Protein AF-A0A2N7XTY1-F1 (afdb_monomer)

Mean predicted aligned error: 11.98 Å

Radius of gyration: 26.66 Å; Cα contacts (8 Å, |Δi|>4): 65; chains: 1; bounding box: 52×33×73 Å

Sequence (93 aa):
ARTLQGRPVWQRAIVVAAGPITNFVVAVVILAAFAMAYGVDRTPSIVGGVSPGSTAAAIGLQTGDRITAIDGRTINTFEDVYEYAVLRPGYPV

pLDDT: mean 80.01, std 11.0, range [48.72, 96.75]

Foldseek 3Di:
DPDPVPDDPVVVVVVVVVVVVVVVVVVVVVVVVCCVVVPDDAAFQFACDDDPPAPCVVVPNDGGDGDQDDPPHGDGGVVSVVVVPVVDPPDRD

Nearest PDB structures (foldseek):
  6al0-assembly1_A  TM=9.045E-01  e=6.273E-03  Aquifex aeolicus VF5
  3wkm-assembly1_A  TM=8.768E-01  e=7.794E-03  Aquifex aeolicus VF5
  7xft-assembly1_A-2  TM=8.617E-01  e=1.293E-02  Pseudomonas aeruginosa PAO1
  6icc-assembly1_A  TM=9.344E-01  e=3.082E-02  Aquifex aeolicus VF5
  2zpl-assembly4_C  TM=8.432E-01  e=2.701E-01  Escherichia coli K-12

Solvent-accessible surface area (backbone atoms only — not comparable to full-atom values): 5788 Å² total; per-residue (Å²): 134,90,70,74,81,88,59,64,68,70,68,55,48,55,64,62,45,48,57,62,52,48,54,53,52,50,50,52,52,52,53,49,49,50,42,69,74,72,47,76,94,66,59,64,28,52,37,87,67,64,59,87,90,34,71,50,41,75,75,65,57,51,64,69,43,69,54,56,58,57,98,87,41,80,30,78,28,40,65,52,52,51,55,55,48,66,78,38,80,89,62,92,122

Secondary structure (DSSP, 8-state):
---GGGS-HHHHHHHHHHHHHHHHHHHHHHHHHHHHHH-------B-----TTSHHHHTT--TT-B--EETTEE--SHHHHHHHHHTSTTS--

Structure (mmCIF, N/CA/C/O backbone):
data_AF-A0A2N7XTY1-F1
#
_entry.id   AF-A0A2N7XTY1-F1
#
loop_
_atom_site.group_PDB
_atom_site.id
_atom_site.type_symbol
_atom_site.label_atom_id
_atom_site.label_alt_id
_atom_site.label_comp_id
_atom_site.label_asym_id
_atom_site.label_entity_id
_atom_site.label_seq_id
_atom_site.pdbx_PDB_ins_code
_atom_site.Cartn_x
_atom_site.Cartn_y
_atom_site.Cartn_z
_atom_site.occupancy
_atom_site.B_iso_or_equiv
_atom_site.auth_seq_id
_atom_site.auth_comp_id
_atom_site.auth_asym_id
_atom_site.auth_atom_id
_atom_site.pdbx_PDB_model_num
ATOM 1 N N . ALA A 1 1 ? -24.288 12.063 49.638 1.00 48.72 1 ALA A N 1
ATOM 2 C CA . ALA A 1 1 ? -23.591 11.317 48.569 1.00 48.72 1 ALA A CA 1
ATOM 3 C C . ALA A 1 1 ? -24.556 10.297 47.970 1.00 48.72 1 ALA A C 1
ATOM 5 O O . ALA A 1 1 ? -25.022 9.429 48.695 1.00 48.72 1 ALA A O 1
ATOM 6 N N . ARG A 1 2 ? -24.943 10.435 46.695 1.00 53.03 2 ARG A N 1
ATOM 7 C CA . ARG A 1 2 ? -25.879 9.504 46.040 1.00 53.03 2 ARG A CA 1
ATOM 8 C C . ARG A 1 2 ? -25.060 8.322 45.523 1.00 53.03 2 ARG A C 1
ATOM 10 O O . ARG A 1 2 ? -24.464 8.401 44.454 1.00 53.03 2 ARG A O 1
ATOM 17 N N . THR A 1 3 ? -24.924 7.288 46.350 1.00 54.28 3 THR A N 1
ATOM 18 C CA . THR A 1 3 ? -24.156 6.086 46.018 1.00 54.28 3 THR A CA 1
ATOM 19 C C . THR A 1 3 ? -24.793 5.409 44.808 1.00 54.28 3 THR A C 1
ATOM 21 O O . THR A 1 3 ? -26.009 5.257 44.709 1.00 54.28 3 THR A O 1
ATOM 24 N N . LEU A 1 4 ? -23.963 5.015 43.847 1.00 57.12 4 LEU A N 1
ATOM 25 C CA . LEU A 1 4 ? -24.381 4.451 42.563 1.00 57.12 4 LEU A CA 1
ATOM 26 C C . LEU A 1 4 ? -25.098 3.091 42.685 1.00 57.12 4 LEU A C 1
ATOM 28 O O . LEU A 1 4 ? -25.400 2.502 41.658 1.00 57.12 4 LEU A O 1
ATOM 32 N N . GLN A 1 5 ? -25.380 2.585 43.893 1.00 60.00 5 GLN A N 1
ATOM 33 C CA . GLN A 1 5 ? -25.811 1.212 44.184 1.00 60.00 5 GLN A CA 1
ATOM 34 C C . GLN A 1 5 ? -27.144 0.781 43.542 1.00 60.00 5 GLN A C 1
ATOM 36 O O . GLN A 1 5 ? -27.311 -0.411 43.320 1.00 60.00 5 GLN A O 1
ATOM 41 N N . GLY A 1 6 ? -28.042 1.701 43.167 1.00 58.69 6 GLY A N 1
ATOM 42 C CA . GLY A 1 6 ? -29.374 1.364 42.627 1.00 58.69 6 GLY A CA 1
ATOM 43 C C . GLY A 1 6 ? -29.496 1.231 41.100 1.00 58.69 6 GLY A C 1
ATOM 44 O O . GLY A 1 6 ? -30.593 0.996 40.605 1.00 58.69 6 GLY A O 1
ATOM 45 N N . ARG A 1 7 ? -28.417 1.428 40.328 1.00 54.38 7 ARG A N 1
ATOM 46 C CA . ARG A 1 7 ? -28.462 1.413 38.849 1.00 54.38 7 ARG A CA 1
ATOM 47 C C . ARG A 1 7 ? -27.985 0.075 38.266 1.00 54.38 7 ARG A C 1
ATOM 49 O O . ARG A 1 7 ? -26.975 -0.439 38.764 1.00 54.38 7 ARG A O 1
ATOM 56 N N . PRO A 1 8 ? -28.643 -0.450 37.211 1.00 71.12 8 PRO A N 1
ATOM 57 C CA . PRO A 1 8 ? -28.336 -1.757 36.638 1.00 71.12 8 PRO A CA 1
ATOM 58 C C . PRO A 1 8 ? -26.913 -1.794 36.061 1.00 71.12 8 PRO A C 1
ATOM 60 O O . PRO A 1 8 ? -26.430 -0.819 35.484 1.00 71.12 8 PRO A O 1
ATOM 63 N N . VAL A 1 9 ? -26.236 -2.931 36.235 1.00 71.19 9 VAL A N 1
ATOM 64 C CA . VAL A 1 9 ? -24.806 -3.150 35.928 1.00 71.19 9 VAL A CA 1
ATOM 65 C C . VAL A 1 9 ? -24.408 -2.759 34.501 1.00 71.19 9 VAL A C 1
ATOM 67 O O . VAL A 1 9 ? -23.313 -2.236 34.299 1.00 71.19 9 VAL A O 1
ATOM 70 N N . TRP A 1 10 ? -25.315 -2.897 33.532 1.00 67.81 10 TRP A N 1
ATOM 71 C CA . TRP A 1 10 ? -25.070 -2.516 32.139 1.00 67.81 10 TRP A CA 1
ATOM 72 C C . TRP A 1 10 ? -24.827 -1.004 31.953 1.00 67.81 10 TRP A C 1
ATOM 74 O O . TRP A 1 10 ? -24.014 -0.617 31.119 1.00 67.81 10 TRP A O 1
ATOM 84 N N . GLN A 1 11 ? -25.441 -0.138 32.774 1.00 66.44 11 GLN A N 1
ATOM 85 C CA . GLN A 1 11 ? -25.223 1.317 32.701 1.00 66.44 11 GLN A CA 1
ATOM 86 C C . GLN A 1 11 ? -23.841 1.723 33.226 1.00 66.44 11 GLN A C 1
ATOM 88 O O . GLN A 1 11 ? -23.262 2.694 32.750 1.00 66.44 11 GLN A O 1
ATOM 93 N N . ARG A 1 12 ? -23.287 0.978 34.192 1.00 65.06 12 ARG A N 1
ATOM 94 C CA . ARG A 1 12 ? -21.928 1.223 34.705 1.00 65.06 12 ARG A CA 1
ATOM 95 C C . ARG A 1 12 ? -20.868 0.658 33.763 1.00 65.06 12 ARG A C 1
ATOM 97 O O . ARG A 1 12 ? -19.825 1.280 33.597 1.00 65.06 12 ARG A O 1
ATOM 104 N N . ALA A 1 13 ? -21.161 -0.465 33.106 1.00 70.44 13 ALA A N 1
ATOM 105 C CA . ALA A 1 13 ? -20.281 -1.063 32.108 1.00 70.44 13 ALA A CA 1
ATOM 106 C C . ALA A 1 13 ? -20.007 -0.114 30.928 1.00 70.44 13 ALA A C 1
ATOM 108 O O . ALA A 1 13 ? -18.860 0.003 30.519 1.00 70.44 13 ALA A O 1
ATOM 109 N N . ILE A 1 14 ? -21.011 0.629 30.443 1.00 72.81 14 ILE A N 1
ATOM 110 C CA . ILE A 1 14 ? -20.834 1.613 29.354 1.00 72.81 14 ILE A CA 1
ATOM 111 C C . ILE A 1 14 ? -19.883 2.750 29.764 1.00 72.81 14 ILE A C 1
ATOM 113 O O . ILE A 1 14 ? -19.021 3.146 28.984 1.00 72.81 14 ILE A O 1
ATOM 117 N N . VAL A 1 15 ? -19.996 3.247 31.000 1.00 67.00 15 VAL A N 1
ATOM 118 C CA . VAL A 1 15 ? -19.133 4.331 31.509 1.00 67.00 15 VAL A CA 1
ATOM 119 C C . VAL A 1 15 ? -17.693 3.852 31.710 1.00 67.00 15 VAL A C 1
ATOM 121 O O . VAL A 1 15 ? -16.758 4.586 31.413 1.00 67.00 15 VAL A O 1
ATOM 124 N N . VAL A 1 16 ? -17.495 2.613 32.169 1.00 67.25 16 VAL A N 1
ATOM 125 C CA . VAL A 1 16 ? -16.154 2.025 32.346 1.00 67.25 16 VAL A CA 1
ATOM 126 C C . VAL A 1 16 ? -15.526 1.637 31.001 1.00 67.25 16 VAL A C 1
ATOM 128 O O . VAL A 1 16 ? -14.328 1.827 30.806 1.00 67.25 16 VAL A O 1
ATOM 131 N N . ALA A 1 17 ? -16.326 1.166 30.039 1.00 71.81 17 ALA A N 1
ATOM 132 C CA . ALA A 1 17 ? -15.875 0.840 28.685 1.00 71.81 17 ALA A CA 1
ATOM 133 C C . ALA A 1 17 ? -15.510 2.080 27.851 1.00 71.81 17 ALA A C 1
ATOM 135 O O . ALA A 1 17 ? -14.765 1.959 26.878 1.00 71.81 17 ALA A O 1
ATOM 136 N N . ALA A 1 18 ? -15.968 3.273 28.248 1.00 74.56 18 ALA A N 1
ATOM 137 C CA . ALA A 1 18 ? -15.605 4.523 27.587 1.00 74.56 18 ALA A CA 1
ATOM 138 C C . ALA A 1 18 ? -14.083 4.751 27.567 1.00 74.56 18 ALA A C 1
ATOM 140 O O . ALA A 1 18 ? -13.565 5.263 26.578 1.00 74.56 18 ALA A O 1
ATOM 141 N N . GLY A 1 19 ? -13.353 4.314 28.602 1.00 77.94 19 GLY A N 1
ATOM 142 C CA . GLY A 1 19 ? -11.889 4.403 28.646 1.00 77.94 19 GLY A CA 1
ATOM 143 C C . GLY A 1 19 ? -11.214 3.583 27.536 1.00 77.94 19 GLY A C 1
ATOM 144 O O . GLY A 1 19 ? -10.588 4.171 26.651 1.00 77.94 19 GLY A O 1
ATOM 145 N N . PRO A 1 20 ? -11.371 2.244 27.523 1.00 86.88 20 PRO A N 1
ATOM 146 C CA . PRO A 1 20 ? -10.799 1.391 26.483 1.00 86.88 20 PRO A CA 1
ATOM 147 C C . PRO A 1 20 ? -11.217 1.786 25.062 1.00 86.88 20 PRO A C 1
ATOM 149 O O . PRO A 1 20 ? -10.365 1.866 24.181 1.00 86.88 20 PRO A O 1
ATOM 152 N N . ILE A 1 21 ? -12.500 2.091 24.835 1.00 89.75 21 ILE A N 1
ATOM 153 C CA . ILE A 1 21 ? -13.004 2.470 23.505 1.00 89.75 21 ILE A CA 1
ATOM 154 C C . ILE A 1 21 ? -12.347 3.766 23.024 1.00 89.75 21 ILE A C 1
ATOM 156 O O . ILE A 1 21 ? -11.908 3.831 21.879 1.00 89.75 21 ILE A O 1
ATOM 160 N N . THR A 1 22 ? -12.2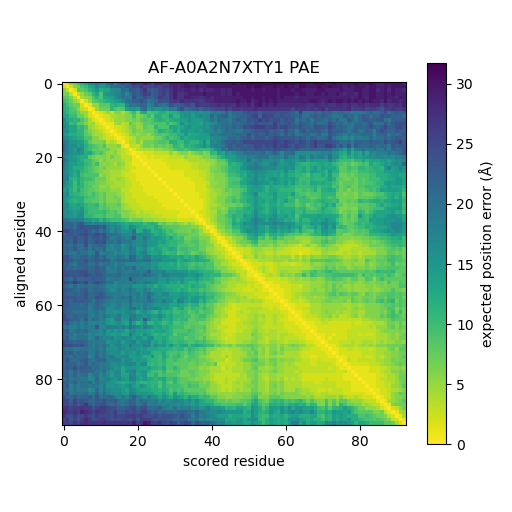15 4.774 23.893 1.00 89.25 22 THR A N 1
ATOM 161 C CA . THR A 1 22 ? -11.554 6.037 23.529 1.00 89.25 22 THR A CA 1
ATOM 162 C C . THR A 1 22 ? -10.104 5.801 23.119 1.00 89.25 22 THR A C 1
ATOM 164 O O . THR A 1 22 ? -9.665 6.356 22.117 1.00 89.25 22 THR A O 1
ATOM 167 N N . ASN A 1 23 ? -9.374 4.929 23.822 1.00 91.75 23 ASN A N 1
ATOM 168 C CA . ASN A 1 23 ? -8.001 4.589 23.451 1.00 91.75 23 ASN A CA 1
ATOM 169 C C . ASN A 1 23 ? -7.916 3.957 22.050 1.00 91.75 23 ASN A C 1
ATOM 171 O O . ASN A 1 23 ? -7.066 4.346 21.253 1.00 91.75 23 ASN A O 1
ATOM 175 N N . PHE A 1 24 ? -8.824 3.033 21.720 1.00 93.50 24 PHE A N 1
ATOM 176 C CA . PHE A 1 24 ? -8.886 2.443 20.378 1.00 93.50 24 PHE A CA 1
ATOM 177 C C . PHE A 1 24 ? -9.232 3.475 19.302 1.00 93.50 24 PHE A C 1
ATOM 179 O O . PHE A 1 24 ? -8.588 3.500 18.256 1.00 93.50 24 PHE A O 1
ATOM 186 N N . VAL A 1 25 ? -10.209 4.348 19.559 1.00 95.75 25 VAL A N 1
ATOM 187 C CA . VAL A 1 25 ? -10.595 5.406 18.615 1.00 95.75 25 VAL A CA 1
ATOM 188 C C . VAL A 1 25 ? -9.427 6.357 18.368 1.00 95.75 25 VAL A C 1
ATOM 190 O O . VAL A 1 25 ? -9.096 6.631 17.218 1.00 95.75 25 VAL A O 1
ATOM 193 N N . VAL A 1 26 ? -8.760 6.815 19.430 1.00 95.31 26 VAL A N 1
ATOM 194 C CA . VAL A 1 26 ? -7.583 7.686 19.321 1.00 95.31 26 VAL A CA 1
ATOM 195 C C . VAL A 1 26 ? -6.466 6.990 18.543 1.00 95.31 26 VAL A C 1
ATOM 197 O O . VAL A 1 26 ? -5.898 7.600 17.643 1.00 95.31 26 VAL A O 1
ATOM 200 N N . ALA A 1 27 ? -6.189 5.713 18.816 1.00 95.19 27 ALA A N 1
ATOM 201 C CA . ALA A 1 27 ? -5.178 4.951 18.086 1.00 95.19 27 ALA A CA 1
ATOM 202 C C . ALA A 1 27 ? -5.489 4.856 16.582 1.00 95.19 27 ALA A C 1
ATOM 204 O O . ALA A 1 27 ? -4.607 5.117 15.767 1.00 95.19 27 ALA A O 1
ATOM 205 N N . VAL A 1 28 ? -6.738 4.546 16.209 1.00 95.88 28 VAL A N 1
ATOM 206 C CA . VAL A 1 28 ? -7.173 4.491 14.802 1.00 95.88 28 VAL A CA 1
ATOM 207 C C . VAL A 1 28 ? -7.032 5.853 14.129 1.00 95.88 28 VAL A C 1
ATOM 209 O O . VAL A 1 28 ? -6.524 5.928 13.014 1.00 95.88 28 VAL A O 1
ATOM 212 N N . VAL A 1 29 ? -7.439 6.931 14.804 1.00 96.75 29 VAL A N 1
ATOM 213 C CA . VAL A 1 29 ? -7.332 8.295 14.269 1.00 96.75 29 VAL A CA 1
ATOM 214 C C . VAL A 1 29 ? -5.873 8.695 14.066 1.00 96.75 29 VAL A C 1
ATOM 216 O O . VAL A 1 29 ? -5.541 9.220 13.008 1.00 96.75 29 VAL A O 1
ATOM 219 N N . ILE A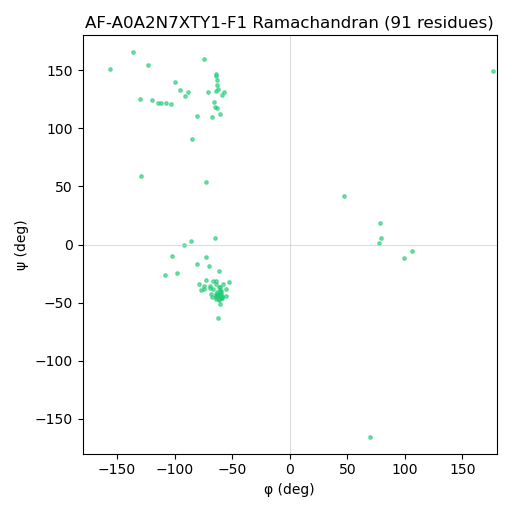 1 30 ? -4.997 8.420 15.037 1.00 95.31 30 ILE A N 1
ATOM 220 C CA . ILE A 1 30 ? -3.562 8.706 14.918 1.00 95.31 30 ILE A CA 1
ATOM 221 C C . ILE A 1 30 ? -2.974 7.924 13.740 1.00 95.31 30 ILE A C 1
ATOM 223 O O . ILE A 1 30 ? -2.364 8.528 12.864 1.00 95.31 30 ILE A O 1
ATOM 227 N N . LEU A 1 31 ? -3.202 6.610 13.664 1.00 93.25 31 LEU A N 1
ATOM 228 C CA . LEU A 1 31 ? -2.705 5.779 12.560 1.00 93.25 31 LEU A CA 1
ATOM 229 C C . LEU A 1 31 ? -3.213 6.257 11.195 1.00 93.25 31 LEU A C 1
ATOM 231 O O . LEU A 1 31 ? -2.421 6.388 10.266 1.00 93.25 31 LEU A O 1
ATOM 235 N N . ALA A 1 32 ? -4.507 6.562 11.076 1.00 92.00 32 ALA A N 1
ATOM 236 C CA . ALA A 1 32 ? -5.090 7.065 9.836 1.00 92.00 32 ALA A CA 1
ATOM 237 C C . ALA A 1 32 ? -4.512 8.432 9.444 1.00 92.00 32 ALA A C 1
ATOM 239 O O . ALA A 1 32 ? -4.192 8.651 8.278 1.00 92.00 32 ALA A O 1
ATOM 240 N N . ALA A 1 33 ? -4.340 9.342 10.407 1.00 93.38 33 ALA A N 1
ATOM 241 C CA . ALA A 1 33 ? -3.73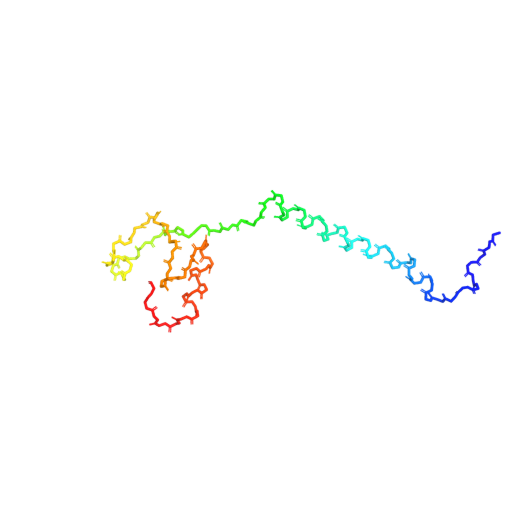8 10.649 10.169 1.00 93.38 33 ALA A CA 1
ATOM 242 C C . ALA A 1 33 ? -2.283 10.524 9.699 1.00 93.38 33 ALA A C 1
ATOM 244 O O . ALA A 1 33 ? -1.908 11.169 8.725 1.00 93.38 33 ALA A O 1
ATOM 245 N N . PHE A 1 34 ? -1.488 9.656 10.332 1.00 92.88 34 PHE A N 1
ATOM 246 C CA . PHE A 1 34 ? -0.123 9.366 9.892 1.00 92.88 34 PHE A CA 1
ATOM 247 C C . PHE A 1 34 ? -0.098 8.771 8.479 1.00 92.88 34 PHE A C 1
ATOM 249 O O . PHE A 1 34 ? 0.643 9.264 7.634 1.00 92.88 34 PHE A O 1
ATOM 256 N N . ALA A 1 35 ? -0.943 7.778 8.190 1.00 88.38 35 ALA A N 1
ATOM 257 C CA . ALA A 1 35 ? -1.022 7.166 6.864 1.00 88.38 35 ALA A CA 1
ATOM 258 C C . ALA A 1 35 ? -1.440 8.167 5.771 1.00 88.38 35 ALA A C 1
ATOM 260 O O . ALA A 1 35 ? -0.935 8.106 4.655 1.00 88.38 35 ALA A O 1
ATOM 261 N N . MET A 1 36 ? -2.336 9.110 6.079 1.00 87.62 36 MET A N 1
ATOM 262 C CA . MET A 1 36 ? -2.726 10.168 5.140 1.00 87.62 36 MET A CA 1
ATOM 263 C C . MET A 1 36 ? -1.645 11.243 4.973 1.00 87.62 36 MET A C 1
ATOM 265 O O . MET A 1 36 ? -1.456 11.737 3.866 1.00 87.62 36 MET A O 1
ATOM 269 N N . ALA A 1 37 ? -0.950 11.618 6.050 1.00 89.25 37 ALA A N 1
ATOM 270 C CA . ALA A 1 37 ? 0.048 12.686 6.028 1.00 89.25 37 ALA A CA 1
ATOM 271 C C . ALA A 1 37 ? 1.379 12.253 5.396 1.00 89.25 37 ALA A C 1
ATOM 273 O O . ALA A 1 37 ? 1.990 13.030 4.667 1.00 89.25 37 ALA A O 1
ATOM 274 N N . TYR A 1 38 ? 1.823 11.026 5.673 1.00 84.81 38 TYR A N 1
ATOM 275 C CA . TYR A 1 38 ? 3.100 10.490 5.193 1.00 84.81 38 TYR A CA 1
ATOM 276 C C . TYR A 1 38 ? 2.941 9.531 4.009 1.00 84.81 38 TYR A C 1
ATOM 278 O O . TYR A 1 38 ? 3.926 9.181 3.366 1.00 84.81 38 TYR A O 1
ATOM 286 N N . GLY A 1 39 ? 1.708 9.143 3.680 1.00 75.94 39 GLY A N 1
ATOM 287 C CA . GLY A 1 39 ? 1.441 8.158 2.643 1.00 75.94 39 GLY A CA 1
ATOM 288 C C . GLY A 1 39 ? 1.880 6.752 3.052 1.00 75.94 39 GLY A C 1
ATOM 289 O O . GLY A 1 39 ? 2.139 6.453 4.218 1.00 75.94 39 GLY A O 1
ATOM 290 N N . VAL A 1 40 ? 1.939 5.870 2.058 1.00 69.88 40 VAL A N 1
ATOM 291 C CA . VAL A 1 40 ? 2.516 4.530 2.189 1.00 69.88 40 VAL A CA 1
ATOM 292 C C . VAL A 1 40 ? 3.774 4.527 1.337 1.00 69.88 40 VAL A C 1
ATOM 294 O O . VAL A 1 40 ? 3.676 4.781 0.134 1.00 69.88 40 VAL A O 1
ATOM 297 N N . ASP A 1 41 ? 4.929 4.248 1.943 1.00 66.69 41 ASP A N 1
ATOM 298 C CA . ASP A 1 41 ? 6.171 4.054 1.198 1.00 66.69 41 ASP A CA 1
ATOM 299 C C . ASP A 1 41 ? 5.984 2.872 0.250 1.00 66.69 41 ASP A C 1
ATOM 301 O O . ASP A 1 41 ? 5.786 1.729 0.663 1.00 66.69 41 ASP A O 1
ATOM 305 N N . ARG A 1 42 ? 5.976 3.172 -1.045 1.00 71.69 42 ARG A N 1
ATOM 306 C CA . ARG A 1 42 ? 5.796 2.188 -2.105 1.00 71.69 42 ARG A CA 1
ATOM 307 C C . ARG A 1 42 ? 7.139 2.015 -2.785 1.00 71.69 42 ARG A C 1
ATOM 309 O O . ARG A 1 42 ? 7.692 2.995 -3.288 1.00 71.69 42 ARG A O 1
ATOM 316 N N . THR A 1 43 ? 7.672 0.797 -2.808 1.00 76.06 43 THR A N 1
ATOM 317 C CA . THR A 1 43 ? 8.905 0.539 -3.549 1.00 76.06 43 THR A CA 1
ATOM 318 C C . THR A 1 43 ? 8.614 0.756 -5.035 1.00 76.06 43 THR A C 1
ATOM 320 O O . THR A 1 43 ? 7.733 0.090 -5.589 1.00 76.06 43 THR A O 1
ATOM 323 N N . PRO A 1 44 ? 9.288 1.716 -5.693 1.00 75.31 44 PRO A N 1
ATOM 324 C CA . PRO A 1 44 ? 9.015 2.002 -7.091 1.00 75.31 44 PRO A CA 1
ATOM 325 C C . PRO A 1 44 ? 9.371 0.779 -7.942 1.00 75.31 44 PRO A C 1
ATOM 327 O O . PRO A 1 44 ? 10.331 0.068 -7.645 1.00 75.31 44 PRO A O 1
ATOM 330 N N . SER A 1 45 ? 8.621 0.551 -9.021 1.00 80.94 45 SER A N 1
ATOM 331 C CA . SER A 1 45 ? 8.822 -0.545 -9.980 1.00 80.94 45 SER A CA 1
ATOM 332 C C . SER A 1 45 ? 10.048 -0.323 -10.886 1.00 80.94 45 SER A C 1
ATOM 334 O O . SER A 1 45 ? 9.949 -0.317 -12.113 1.00 80.94 45 SER A O 1
ATOM 336 N N . ILE A 1 46 ? 11.212 -0.079 -10.278 1.00 84.50 46 ILE A N 1
ATOM 337 C CA . ILE A 1 46 ? 12.487 0.152 -10.963 1.00 84.50 46 ILE A CA 1
ATOM 338 C C . ILE A 1 46 ? 13.262 -1.162 -11.050 1.00 84.50 46 ILE A C 1
ATOM 340 O O . ILE A 1 46 ? 13.418 -1.876 -10.058 1.00 84.50 46 ILE A O 1
ATOM 344 N N . VAL A 1 47 ? 13.786 -1.461 -12.235 1.00 84.31 47 VAL A N 1
ATOM 345 C CA . VAL A 1 47 ? 14.624 -2.636 -12.478 1.00 84.31 47 VAL A CA 1
ATOM 346 C C . VAL A 1 47 ? 15.954 -2.470 -11.739 1.00 84.31 47 VAL A C 1
ATOM 348 O O . VAL A 1 47 ? 16.779 -1.636 -12.106 1.00 84.31 47 VAL A O 1
ATOM 351 N N . GLY A 1 48 ? 16.165 -3.267 -10.688 1.00 81.19 48 GLY A N 1
ATOM 352 C CA . GLY A 1 48 ? 17.392 -3.246 -9.878 1.00 81.19 48 GLY A CA 1
ATOM 353 C C . GLY A 1 48 ? 18.573 -4.007 -10.492 1.00 81.19 48 GLY A C 1
ATOM 354 O O . GLY A 1 48 ? 19.717 -3.796 -10.098 1.00 81.19 48 GLY A O 1
ATOM 355 N N . GLY A 1 49 ? 18.312 -4.875 -11.469 1.00 81.62 49 GLY A N 1
ATOM 356 C CA . GLY A 1 49 ? 19.332 -5.646 -12.167 1.00 81.62 49 GLY A CA 1
ATOM 357 C C . GLY A 1 49 ? 18.718 -6.616 -13.166 1.00 81.62 49 GLY A C 1
ATOM 358 O O . GLY A 1 49 ? 17.618 -7.122 -12.953 1.00 81.62 49 GLY A O 1
ATOM 359 N N . VAL A 1 50 ? 19.442 -6.884 -14.250 1.00 82.56 50 VAL A N 1
ATOM 360 C CA . VAL A 1 50 ? 19.028 -7.828 -15.292 1.00 82.56 50 VAL A CA 1
ATOM 361 C C . VAL A 1 50 ? 20.067 -8.938 -15.387 1.00 82.56 50 VAL A C 1
ATOM 363 O O . VAL A 1 50 ? 21.256 -8.675 -15.559 1.00 82.56 50 VAL A O 1
ATOM 366 N N . SER A 1 51 ? 19.623 -10.190 -15.253 1.00 82.06 51 SER A N 1
ATOM 367 C CA . SER A 1 51 ? 20.521 -11.342 -15.350 1.00 82.06 51 SER A CA 1
ATOM 368 C C . SER A 1 51 ? 20.982 -11.545 -16.803 1.00 82.06 51 SER A C 1
ATOM 370 O O . SER A 1 51 ? 20.130 -11.562 -17.704 1.00 82.06 51 SER A O 1
ATOM 372 N N . PRO A 1 52 ? 22.290 -11.725 -17.067 1.00 78.69 52 PRO A N 1
ATOM 373 C CA . PRO A 1 52 ? 22.787 -12.039 -18.403 1.00 78.69 52 PRO A CA 1
ATOM 374 C C . PRO A 1 52 ? 22.135 -13.309 -18.966 1.00 78.69 52 PRO A C 1
ATOM 376 O O . PRO A 1 52 ? 22.067 -14.333 -18.290 1.00 78.69 52 PRO A O 1
ATOM 379 N N . GLY A 1 53 ? 21.648 -13.246 -20.208 1.00 80.25 53 GLY A N 1
ATOM 380 C CA . GLY A 1 53 ? 20.968 -14.370 -20.869 1.00 80.25 53 GLY A CA 1
ATOM 381 C C . GLY A 1 53 ? 19.506 -14.588 -20.454 1.00 80.25 53 GLY A C 1
ATOM 382 O O . GLY A 1 53 ? 18.895 -15.558 -20.895 1.00 80.25 53 GLY A O 1
ATOM 383 N N . SER A 1 54 ? 18.929 -13.706 -19.631 1.00 80.75 54 SER A N 1
ATOM 384 C CA . SER A 1 54 ? 17.493 -13.725 -19.319 1.00 80.75 54 SER A CA 1
ATOM 385 C C . SER A 1 54 ? 16.635 -13.205 -20.478 1.00 80.75 54 SER A C 1
ATOM 387 O O . SER A 1 54 ? 17.106 -12.446 -21.326 1.00 80.75 54 SER A O 1
ATOM 389 N N . THR A 1 55 ? 15.343 -13.549 -20.478 1.00 80.56 55 THR A N 1
ATOM 390 C CA . THR A 1 55 ? 14.354 -12.966 -21.402 1.00 80.56 55 THR A CA 1
ATOM 391 C C . THR A 1 55 ? 14.337 -11.439 -21.303 1.00 80.56 55 THR A C 1
ATOM 393 O O . THR A 1 55 ? 14.305 -10.767 -22.329 1.00 80.56 55 THR A O 1
ATOM 396 N N . ALA A 1 56 ? 14.475 -10.894 -20.088 1.00 82.06 56 ALA A N 1
ATOM 397 C CA . ALA A 1 56 ? 14.594 -9.460 -19.83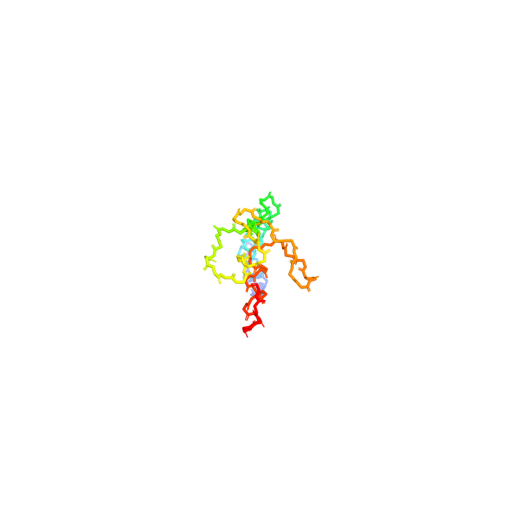6 1.00 82.06 56 ALA A CA 1
ATOM 398 C C . ALA A 1 56 ? 15.811 -8.832 -20.548 1.00 82.06 56 ALA A C 1
ATOM 400 O O . ALA A 1 56 ? 15.692 -7.776 -21.164 1.00 82.06 56 ALA A O 1
ATOM 401 N N . ALA A 1 57 ? 16.966 -9.507 -20.547 1.00 82.12 57 ALA A N 1
ATOM 402 C CA . ALA A 1 57 ? 18.132 -9.057 -21.312 1.00 82.12 57 ALA A CA 1
ATOM 403 C C . ALA A 1 57 ? 17.895 -9.140 -22.830 1.00 82.12 57 ALA A C 1
ATOM 405 O O . ALA A 1 57 ? 18.321 -8.256 -23.570 1.00 82.12 57 ALA A O 1
ATOM 406 N N . ALA A 1 58 ? 17.199 -10.182 -23.298 1.00 83.38 58 ALA A N 1
ATOM 407 C CA . ALA A 1 58 ? 16.909 -10.387 -24.718 1.00 83.38 58 ALA A CA 1
ATOM 408 C C . ALA A 1 58 ? 15.966 -9.319 -25.300 1.00 83.38 58 ALA A C 1
ATOM 410 O O . ALA A 1 58 ? 16.102 -8.961 -26.468 1.00 83.38 58 ALA A O 1
ATOM 411 N N . ILE A 1 59 ? 15.049 -8.785 -24.487 1.00 84.56 59 ILE A N 1
ATOM 412 C CA . ILE A 1 59 ? 14.164 -7.671 -24.868 1.00 84.56 59 ILE A CA 1
ATOM 413 C C . ILE A 1 59 ? 14.797 -6.290 -24.636 1.00 84.56 59 ILE A C 1
ATOM 415 O O . ILE A 1 59 ? 14.152 -5.273 -24.876 1.00 84.56 59 ILE A O 1
ATOM 419 N N . GLY A 1 60 ? 16.057 -6.244 -24.190 1.00 83.00 60 GLY A N 1
ATOM 420 C CA . GLY A 1 60 ? 16.811 -5.005 -24.005 1.00 83.00 60 GLY A CA 1
ATOM 421 C C . GLY A 1 60 ? 16.466 -4.223 -22.738 1.00 83.00 60 GLY A C 1
ATOM 422 O O . GLY A 1 60 ? 16.791 -3.041 -22.679 1.00 83.00 60 GLY A O 1
ATOM 423 N N . LEU A 1 61 ? 15.839 -4.856 -21.740 1.00 86.31 61 LEU A N 1
ATOM 424 C CA . LEU A 1 61 ? 15.561 -4.234 -20.445 1.00 86.31 61 LEU A CA 1
ATOM 425 C C . LEU A 1 61 ? 16.875 -3.877 -19.741 1.00 86.31 61 LEU A C 1
ATOM 427 O O . LEU A 1 61 ? 17.818 -4.676 -19.729 1.00 86.31 61 LEU A O 1
ATOM 431 N N . GLN A 1 62 ? 16.937 -2.696 -19.131 1.00 87.38 62 GLN A N 1
ATOM 432 C CA . GLN A 1 62 ? 18.130 -2.205 -18.449 1.00 87.38 62 GLN A CA 1
ATOM 433 C C . GLN A 1 62 ? 17.859 -1.871 -16.985 1.00 87.38 62 GLN A C 1
ATOM 435 O O . GLN A 1 62 ? 16.747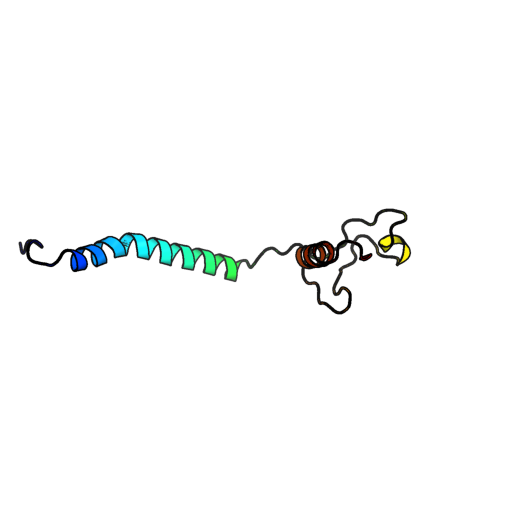 -1.543 -16.570 1.00 87.38 62 GLN A O 1
ATOM 440 N N . THR A 1 63 ? 18.916 -1.942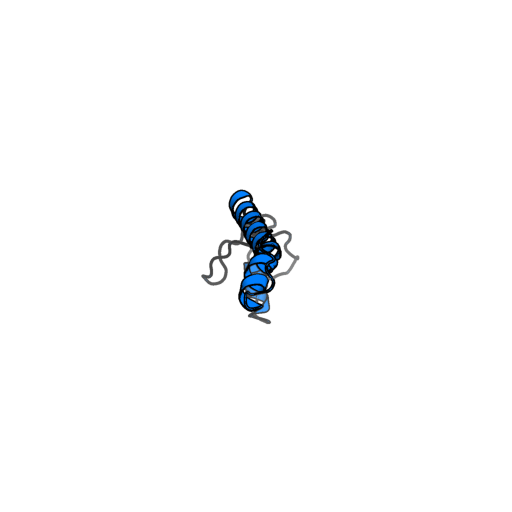 -16.176 1.00 85.69 63 THR A N 1
ATOM 441 C CA . THR A 1 63 ? 18.879 -1.453 -14.797 1.00 85.69 63 THR A CA 1
ATOM 442 C C . THR A 1 63 ? 18.534 0.034 -14.791 1.00 85.69 63 THR A C 1
ATOM 444 O O . THR A 1 63 ? 19.186 0.826 -15.467 1.00 85.69 63 THR A O 1
ATOM 447 N N . GLY A 1 64 ? 17.540 0.412 -13.993 1.00 85.00 64 GLY A N 1
ATOM 448 C CA . GLY A 1 64 ? 17.017 1.777 -13.936 1.00 85.00 64 GLY A CA 1
ATOM 449 C C . GLY A 1 64 ? 15.737 2.000 -14.742 1.00 85.00 64 GLY A C 1
ATOM 450 O O . GLY A 1 64 ? 15.076 3.016 -14.521 1.00 85.00 64 GLY A O 1
ATOM 451 N N . ASP A 1 65 ? 15.333 1.054 -15.597 1.00 86.94 65 ASP A N 1
ATOM 452 C CA . ASP A 1 65 ? 14.046 1.133 -16.289 1.00 86.94 65 ASP A CA 1
ATOM 453 C C . ASP A 1 65 ? 12.883 1.069 -15.297 1.00 86.94 65 ASP A C 1
ATOM 455 O O . ASP A 1 65 ? 12.933 0.364 -14.285 1.00 86.94 65 ASP A O 1
ATOM 459 N N . ARG A 1 66 ? 11.810 1.809 -15.598 1.00 87.75 66 ARG A N 1
ATOM 460 C CA . ARG A 1 66 ? 10.569 1.791 -14.819 1.00 87.75 66 ARG A CA 1
ATOM 461 C C . ARG A 1 66 ? 9.510 0.970 -15.538 1.00 87.75 66 ARG A C 1
ATOM 463 O O . ARG A 1 66 ? 9.079 1.330 -16.632 1.00 87.75 66 ARG A O 1
ATOM 47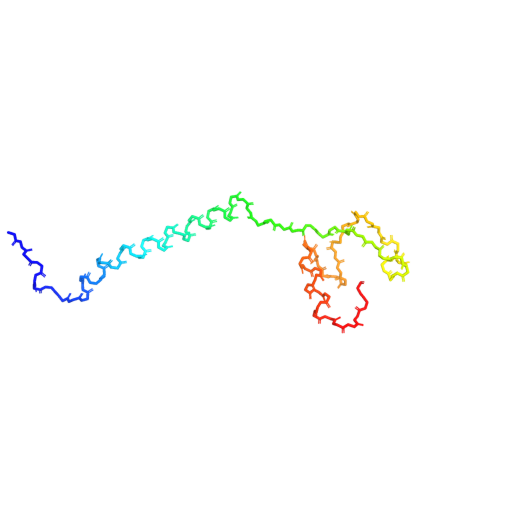0 N N . ILE A 1 67 ? 9.022 -0.066 -14.868 1.00 86.81 67 ILE A N 1
ATOM 471 C CA . ILE A 1 67 ? 7.913 -0.884 -15.353 1.00 86.81 67 ILE A CA 1
ATOM 472 C C . ILE A 1 67 ? 6.609 -0.144 -15.051 1.00 86.81 67 ILE A C 1
ATOM 474 O O . ILE A 1 67 ? 6.226 0.001 -13.890 1.00 86.81 67 ILE A O 1
ATOM 478 N N . THR A 1 68 ? 5.938 0.348 -16.091 1.00 89.12 68 THR A N 1
ATOM 479 C CA . THR A 1 68 ? 4.654 1.064 -15.976 1.00 89.12 68 THR A CA 1
ATOM 480 C C . THR A 1 68 ? 3.448 0.167 -16.249 1.00 89.12 68 THR A C 1
ATOM 482 O O . THR A 1 68 ? 2.353 0.438 -15.754 1.00 89.12 68 THR A O 1
ATOM 485 N N . ALA A 1 69 ? 3.632 -0.913 -17.014 1.00 87.62 69 ALA A N 1
ATOM 486 C CA . ALA A 1 69 ? 2.601 -1.904 -17.285 1.00 87.62 69 ALA A CA 1
ATOM 487 C C . ALA A 1 69 ? 3.199 -3.267 -17.665 1.00 87.62 69 ALA A C 1
ATOM 489 O O . ALA A 1 69 ? 4.268 -3.324 -18.270 1.00 87.62 69 ALA A O 1
ATOM 490 N N . ILE A 1 70 ? 2.474 -4.348 -17.360 1.00 86.81 70 ILE A N 1
ATOM 491 C CA . ILE A 1 70 ? 2.756 -5.714 -17.833 1.00 86.81 70 ILE A CA 1
ATOM 492 C C . ILE A 1 70 ? 1.459 -6.294 -18.410 1.00 86.81 70 ILE A C 1
ATOM 494 O O . ILE A 1 70 ? 0.427 -6.283 -17.739 1.00 86.81 70 ILE A O 1
ATOM 498 N N . ASP A 1 71 ? 1.482 -6.758 -19.664 1.00 84.69 71 ASP A N 1
ATOM 499 C CA . ASP A 1 71 ? 0.323 -7.336 -20.371 1.00 84.69 71 ASP A CA 1
ATOM 500 C C . ASP A 1 71 ? -0.970 -6.501 -20.256 1.00 84.69 71 ASP A C 1
ATOM 502 O O . ASP A 1 71 ? -2.070 -7.014 -20.033 1.00 84.69 71 ASP A O 1
ATOM 506 N N . GLY A 1 72 ? -0.834 -5.175 -20.366 1.00 84.25 72 GLY A N 1
ATOM 507 C CA . GLY A 1 72 ? -1.947 -4.224 -20.278 1.00 84.25 72 GLY A CA 1
ATOM 508 C C . GLY A 1 72 ? -2.451 -3.933 -18.859 1.00 84.25 72 GLY A C 1
ATOM 509 O O . GLY A 1 72 ? -3.381 -3.143 -18.707 1.00 84.25 72 GLY A O 1
ATOM 510 N N . ARG A 1 73 ? -1.852 -4.520 -17.814 1.00 84.94 73 ARG A N 1
ATOM 511 C CA . ARG A 1 73 ? -2.111 -4.150 -16.414 1.00 84.94 73 ARG A CA 1
ATOM 512 C C . ARG A 1 73 ? -1.139 -3.077 -15.958 1.00 84.94 73 ARG A C 1
ATOM 514 O O . ARG A 1 73 ? 0.069 -3.258 -16.073 1.00 84.94 73 ARG A O 1
ATOM 521 N N . THR A 1 74 ? -1.671 -1.988 -15.415 1.00 88.56 74 THR A N 1
ATOM 522 C CA . THR A 1 74 ? -0.876 -0.915 -14.813 1.00 88.56 74 THR A CA 1
ATOM 523 C C . THR A 1 74 ? -0.113 -1.429 -13.598 1.00 88.56 74 THR A C 1
ATOM 525 O O . THR A 1 74 ? -0.703 -2.055 -12.720 1.00 88.56 74 THR A O 1
ATOM 528 N N . ILE A 1 75 ? 1.178 -1.115 -13.549 1.00 88.62 75 ILE A N 1
ATOM 529 C CA . ILE A 1 75 ? 2.084 -1.425 -12.444 1.00 88.62 75 ILE A CA 1
ATOM 530 C C . ILE A 1 75 ? 2.514 -0.099 -11.824 1.00 88.62 75 ILE A C 1
ATOM 532 O O . ILE A 1 75 ? 3.069 0.760 -12.509 1.00 88.62 75 ILE A O 1
ATOM 536 N N . ASN A 1 76 ? 2.253 0.074 -10.531 1.00 85.44 76 ASN A N 1
ATOM 537 C CA . ASN A 1 76 ? 2.636 1.274 -9.789 1.00 85.44 76 ASN A CA 1
ATOM 538 C C . ASN A 1 76 ? 3.776 0.992 -8.809 1.00 85.44 76 ASN A C 1
ATOM 540 O O . ASN A 1 76 ? 4.528 1.906 -8.464 1.00 85.44 76 ASN A O 1
ATOM 544 N N . THR A 1 77 ? 3.904 -0.255 -8.354 1.00 86.81 77 THR A N 1
ATOM 545 C CA . THR A 1 77 ? 4.897 -0.651 -7.352 1.00 86.81 77 THR A CA 1
ATOM 546 C C . THR A 1 77 ? 5.580 -1.960 -7.710 1.00 86.81 77 THR A C 1
ATOM 548 O O . THR A 1 77 ? 5.145 -2.698 -8.593 1.00 86.81 77 THR A O 1
ATOM 551 N N . PHE A 1 78 ? 6.682 -2.248 -7.023 1.00 84.31 78 PHE A N 1
ATOM 552 C CA . PHE A 1 78 ? 7.370 -3.525 -7.158 1.00 84.31 78 PHE A CA 1
ATOM 553 C C . PHE A 1 78 ? 6.502 -4.707 -6.689 1.00 84.31 78 PHE A C 1
ATOM 555 O O . PHE A 1 78 ? 6.548 -5.781 -7.286 1.00 84.31 78 PHE A O 1
ATOM 562 N N . GLU A 1 79 ? 5.665 -4.509 -5.669 1.00 85.81 79 GLU A N 1
ATOM 563 C CA . GLU A 1 79 ? 4.713 -5.522 -5.201 1.00 85.81 79 GLU A CA 1
ATOM 564 C C . GLU A 1 79 ? 3.724 -5.925 -6.298 1.00 85.81 79 GLU A C 1
ATOM 566 O O . GLU A 1 79 ? 3.462 -7.116 -6.440 1.00 85.81 79 GLU A O 1
ATOM 571 N N . ASP A 1 80 ? 3.249 -4.981 -7.119 1.00 85.38 80 ASP A N 1
ATOM 572 C CA . ASP A 1 80 ? 2.353 -5.285 -8.244 1.00 85.38 80 ASP A CA 1
ATOM 573 C C . ASP A 1 80 ? 3.029 -6.239 -9.253 1.00 85.38 80 ASP A C 1
ATOM 575 O O . ASP A 1 80 ? 2.391 -7.139 -9.804 1.00 85.38 80 ASP A O 1
ATOM 579 N N . VAL A 1 81 ? 4.343 -6.078 -9.475 1.00 85.62 81 VAL A N 1
ATOM 580 C CA . VAL A 1 81 ? 5.144 -6.969 -10.336 1.00 85.62 81 VAL A CA 1
ATOM 581 C C . VAL A 1 81 ? 5.268 -8.358 -9.710 1.00 85.62 81 VAL A C 1
ATOM 583 O O . VAL A 1 81 ? 5.100 -9.368 -10.396 1.00 85.62 81 VAL A O 1
ATOM 586 N N . TYR A 1 82 ? 5.550 -8.421 -8.407 1.00 83.75 82 TYR A N 1
ATOM 587 C CA . TYR A 1 82 ? 5.677 -9.686 -7.685 1.00 83.75 82 TYR A CA 1
ATOM 588 C C . TYR A 1 82 ? 4.354 -10.459 -7.657 1.00 83.75 82 TYR A C 1
ATOM 590 O O . TYR A 1 82 ? 4.328 -11.649 -7.972 1.00 83.75 82 TYR A O 1
ATOM 598 N N . GLU A 1 83 ? 3.248 -9.784 -7.341 1.00 86.00 83 GLU A N 1
ATOM 599 C CA . GLU A 1 83 ? 1.908 -10.370 -7.345 1.00 86.00 83 GLU A CA 1
ATOM 600 C C . GLU A 1 83 ? 1.560 -10.922 -8.732 1.00 86.00 83 GLU A C 1
ATOM 602 O O . GLU A 1 83 ? 1.095 -12.057 -8.861 1.00 86.00 83 GLU A O 1
ATOM 607 N N . TYR A 1 84 ? 1.865 -10.157 -9.783 1.00 84.88 84 TYR A N 1
ATOM 608 C CA . TYR A 1 84 ? 1.665 -10.590 -11.158 1.00 84.88 84 TYR A CA 1
ATOM 609 C C . TYR A 1 84 ? 2.442 -11.873 -11.500 1.00 84.88 84 TYR A C 1
ATOM 611 O O . TYR A 1 84 ? 1.873 -12.802 -12.081 1.00 84.88 84 TYR A O 1
ATOM 619 N N . ALA A 1 85 ? 3.718 -11.949 -11.109 1.00 83.44 85 ALA A N 1
ATOM 620 C CA . ALA A 1 85 ? 4.579 -13.100 -11.374 1.00 83.44 85 ALA A CA 1
ATOM 621 C C . ALA A 1 85 ? 4.148 -14.352 -10.590 1.00 83.44 85 ALA A C 1
ATOM 623 O O . ALA A 1 85 ? 4.107 -15.453 -11.142 1.00 83.44 85 ALA A O 1
ATOM 624 N N . VAL A 1 86 ? 3.783 -14.197 -9.311 1.00 81.75 86 VAL A N 1
ATOM 625 C CA . VAL A 1 86 ? 3.384 -15.318 -8.442 1.00 81.75 86 VAL A CA 1
ATOM 626 C C . VAL A 1 86 ? 2.044 -15.918 -8.856 1.00 81.75 86 VAL A C 1
ATOM 628 O O . VAL A 1 86 ? 1.875 -17.133 -8.784 1.00 81.75 86 VAL A O 1
ATOM 631 N N . LEU A 1 87 ? 1.097 -15.100 -9.323 1.00 80.06 87 LEU A N 1
ATOM 632 C CA . LEU A 1 87 ? -0.205 -15.581 -9.795 1.00 80.06 87 LEU A CA 1
ATOM 633 C C . LEU A 1 87 ? -0.129 -16.297 -11.156 1.00 80.06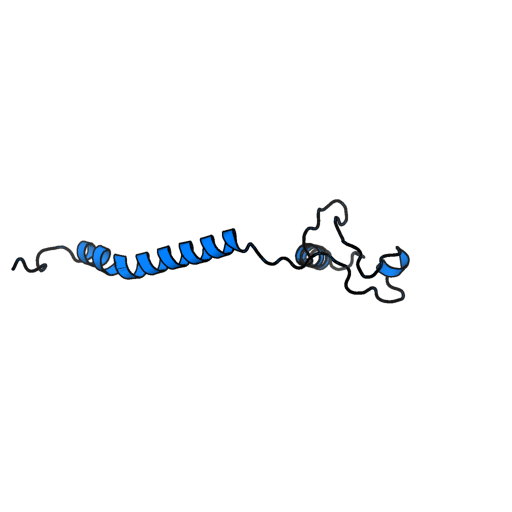 87 LEU A C 1
ATOM 635 O O . LEU A 1 87 ? -1.106 -16.928 -11.565 1.00 80.06 87 LEU A O 1
ATOM 639 N N . ARG A 1 88 ? 1.010 -16.221 -11.861 1.00 77.44 88 ARG A N 1
ATOM 640 C CA . ARG A 1 88 ? 1.232 -16.841 -13.179 1.00 77.44 88 ARG A CA 1
ATOM 641 C C . ARG A 1 88 ? 2.518 -17.680 -13.213 1.00 77.44 88 ARG A C 1
ATOM 643 O O . ARG A 1 88 ? 3.396 -17.423 -14.042 1.00 77.44 88 ARG A O 1
ATOM 650 N N . PRO A 1 89 ? 2.643 -18.711 -12.357 1.00 67.38 89 PRO A N 1
ATOM 651 C CA . PRO A 1 89 ? 3.847 -19.527 -12.325 1.00 67.38 89 PRO A CA 1
ATOM 652 C C . PRO A 1 89 ? 4.026 -20.243 -13.673 1.00 67.38 89 PRO A C 1
ATOM 654 O O . PRO A 1 89 ? 3.183 -21.039 -14.083 1.00 67.38 89 PRO A O 1
ATOM 657 N N . GLY A 1 90 ? 5.122 -19.937 -14.374 1.00 66.25 90 GLY A N 1
ATOM 658 C CA . GLY A 1 90 ? 5.494 -20.560 -15.652 1.00 66.25 90 GLY A CA 1
ATOM 659 C C . GLY A 1 90 ? 5.304 -19.696 -16.904 1.00 66.25 90 GLY A C 1
ATOM 660 O O . GLY A 1 90 ? 5.730 -20.121 -17.976 1.00 66.25 90 GLY A O 1
ATOM 661 N N . TYR A 1 91 ? 4.726 -18.496 -16.795 1.00 66.56 91 TYR A N 1
ATOM 662 C CA . TYR A 1 91 ? 4.760 -17.518 -17.888 1.00 66.56 91 TYR A CA 1
ATOM 663 C C . TYR A 1 91 ? 6.023 -16.650 -17.784 1.00 66.56 91 TYR A C 1
ATOM 665 O O . TYR A 1 91 ? 6.311 -16.154 -16.693 1.00 66.56 91 TYR A O 1
ATOM 673 N N . PRO A 1 92 ? 6.790 -16.462 -18.877 1.00 63.81 92 PRO A N 1
ATOM 674 C CA . PRO A 1 92 ? 7.906 -15.527 -18.869 1.00 63.81 92 PRO A CA 1
ATOM 675 C C . PRO A 1 92 ? 7.361 -14.103 -18.709 1.00 63.81 92 PRO A C 1
ATOM 677 O O . PRO A 1 92 ? 6.534 -13.669 -19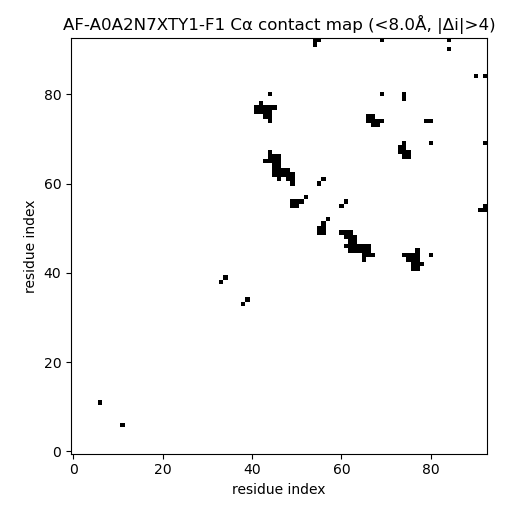.512 1.00 63.81 92 PRO A O 1
ATOM 680 N N . VAL A 1 93 ? 7.818 -13.418 -17.660 1.00 61.53 93 VAL A N 1
ATOM 681 C CA . VAL A 1 93 ? 7.593 -11.988 -17.402 1.00 61.53 93 VAL A CA 1
ATOM 682 C C . VAL A 1 93 ? 8.875 -11.201 -17.622 1.00 61.53 93 VAL A C 1
ATOM 684 O O . VAL A 1 93 ? 9.966 -11.800 -17.453 1.00 61.53 93 VAL A O 1
#